Protein AF-A0AAJ0V3W4-F1 (afdb_monomer)

Structure (mmCIF, N/CA/C/O backbone):
data_AF-A0AAJ0V3W4-F1
#
_entry.id   AF-A0AAJ0V3W4-F1
#
loop_
_atom_site.group_PDB
_atom_site.id
_atom_site.type_symbol
_atom_site.label_atom_id
_atom_site.label_alt_id
_atom_site.label_comp_id
_atom_site.label_asym_id
_atom_site.label_entity_id
_atom_site.label_seq_id
_atom_site.pdbx_PDB_ins_code
_atom_site.Cartn_x
_atom_site.Cartn_y
_atom_site.Cartn_z
_atom_site.occupancy
_atom_site.B_iso_or_equiv
_atom_site.auth_seq_id
_atom_site.auth_comp_id
_atom_site.auth_asym_id
_atom_site.auth_atom_id
_atom_site.pdbx_PDB_model_num
ATOM 1 N N . MET A 1 1 ? -8.019 -0.910 -13.884 1.00 58.88 1 MET A N 1
ATOM 2 C CA . MET A 1 1 ? -9.348 -1.458 -13.516 1.00 58.88 1 MET A CA 1
ATOM 3 C C . MET A 1 1 ? -9.257 -2.677 -12.593 1.00 58.88 1 MET A C 1
ATOM 5 O O . MET A 1 1 ? -9.938 -2.670 -11.579 1.00 58.88 1 MET A O 1
ATOM 9 N N . GLY A 1 2 ? -8.389 -3.668 -12.852 1.00 77.44 2 GLY A 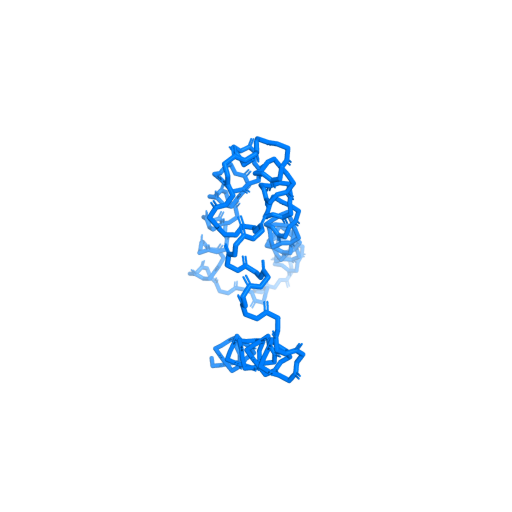N 1
ATOM 10 C CA . GLY A 1 2 ? -8.272 -4.870 -11.999 1.00 77.44 2 GLY A CA 1
ATOM 11 C C . GLY A 1 2 ? -7.929 -4.611 -10.522 1.00 77.44 2 GLY A C 1
ATOM 12 O O . GLY A 1 2 ? -8.570 -5.178 -9.643 1.00 77.44 2 GLY A O 1
ATOM 13 N N . ALA A 1 3 ? -6.996 -3.696 -10.230 1.00 78.00 3 ALA A N 1
ATOM 14 C CA . ALA A 1 3 ? -6.624 -3.367 -8.847 1.00 78.00 3 ALA A CA 1
ATOM 15 C C . ALA A 1 3 ? -7.794 -2.796 -8.024 1.00 78.00 3 ALA A C 1
ATOM 17 O O . ALA A 1 3 ? -7.959 -3.151 -6.862 1.00 78.00 3 ALA A O 1
ATOM 18 N N . ALA A 1 4 ? -8.641 -1.957 -8.628 1.00 84.12 4 ALA A N 1
ATOM 19 C CA . ALA A 1 4 ? -9.801 -1.378 -7.949 1.00 84.12 4 ALA A CA 1
ATOM 20 C C . ALA A 1 4 ? -10.852 -2.446 -7.605 1.00 84.12 4 ALA A C 1
ATOM 22 O O . ALA A 1 4 ? -11.389 -2.450 -6.501 1.00 84.12 4 ALA A O 1
ATOM 23 N N . VAL A 1 5 ? -11.095 -3.387 -8.524 1.00 90.94 5 VAL A N 1
ATOM 24 C CA . VAL A 1 5 ? -12.010 -4.516 -8.295 1.00 90.94 5 VAL A CA 1
ATOM 25 C C . VAL A 1 5 ? -11.475 -5.428 -7.194 1.00 90.94 5 VAL A C 1
ATOM 27 O O . VAL A 1 5 ? -12.218 -5.785 -6.286 1.00 90.94 5 VAL A O 1
ATOM 30 N N . PHE A 1 6 ? -10.180 -5.754 -7.220 1.00 88.38 6 PHE A N 1
ATOM 31 C CA . PHE A 1 6 ? -9.550 -6.550 -6.167 1.00 88.3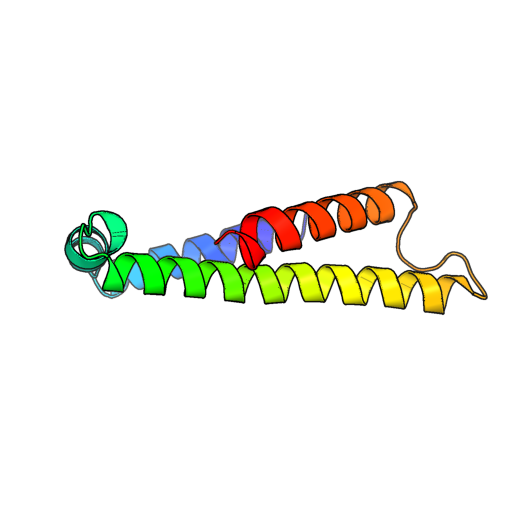8 6 PHE A CA 1
ATOM 32 C C . PHE A 1 6 ? -9.672 -5.881 -4.792 1.00 88.38 6 PHE A C 1
ATOM 34 O O . PHE A 1 6 ? -10.106 -6.517 -3.836 1.00 88.38 6 PHE A O 1
ATOM 41 N N . MET A 1 7 ? -9.374 -4.582 -4.703 1.00 88.50 7 MET A N 1
ATOM 42 C CA . MET A 1 7 ? -9.520 -3.810 -3.464 1.00 88.50 7 MET A CA 1
ATOM 43 C C . MET A 1 7 ? -10.966 -3.806 -2.959 1.00 88.50 7 MET A C 1
ATOM 45 O O . MET A 1 7 ? -11.196 -3.995 -1.767 1.00 88.50 7 MET A O 1
ATOM 49 N N . ALA A 1 8 ? -11.945 -3.644 -3.854 1.00 92.38 8 ALA A N 1
ATOM 50 C CA . ALA A 1 8 ? -13.358 -3.692 -3.492 1.00 92.38 8 ALA A CA 1
ATOM 51 C C . ALA A 1 8 ? -13.765 -5.073 -2.953 1.00 92.38 8 ALA A C 1
ATOM 53 O O . ALA A 1 8 ? -14.455 -5.155 -1.940 1.00 92.38 8 ALA A O 1
ATOM 54 N N . LEU A 1 9 ? -13.299 -6.159 -3.577 1.00 94.62 9 LEU A N 1
ATOM 55 C CA . LEU A 1 9 ? -13.564 -7.523 -3.112 1.00 94.62 9 LEU A CA 1
ATOM 56 C C . LEU A 1 9 ? -12.930 -7.803 -1.746 1.00 94.62 9 LEU A C 1
ATOM 58 O O . LEU A 1 9 ? -13.576 -8.403 -0.891 1.00 94.62 9 LEU A O 1
ATOM 62 N N . VAL A 1 10 ? -11.696 -7.343 -1.519 1.00 92.12 10 VAL A N 1
ATOM 63 C CA . VAL A 1 10 ? -11.027 -7.455 -0.213 1.00 92.12 10 VAL A CA 1
ATOM 64 C C . VAL A 1 10 ? -11.779 -6.652 0.851 1.00 92.12 10 VAL A C 1
ATOM 66 O O . VAL A 1 10 ? -12.025 -7.154 1.943 1.00 92.12 10 VAL A O 1
ATOM 69 N N . ALA A 1 11 ? -12.207 -5.429 0.539 1.00 92.19 11 ALA A N 1
ATOM 70 C CA . ALA A 1 11 ? -12.981 -4.620 1.474 1.00 92.19 11 ALA A CA 1
ATOM 71 C C . ALA A 1 11 ? -14.319 -5.290 1.831 1.00 92.19 11 ALA A C 1
ATOM 73 O O . ALA A 1 11 ? -14.666 -5.402 3.007 1.00 92.19 11 ALA A O 1
ATOM 74 N N . LEU A 1 12 ? -15.045 -5.796 0.830 1.00 95.38 12 LEU A N 1
ATOM 75 C CA . LEU A 1 12 ? -16.313 -6.496 1.034 1.00 95.38 12 LEU A CA 1
ATOM 76 C C . LEU A 1 12 ? -16.137 -7.796 1.823 1.00 95.38 12 LEU A C 1
ATOM 78 O O . LEU A 1 12 ? -16.968 -8.097 2.677 1.00 95.38 12 LEU A O 1
ATOM 82 N N . SER A 1 13 ? -15.063 -8.552 1.587 1.00 93.62 13 SER A N 1
ATOM 83 C CA . SER A 1 13 ? -14.807 -9.794 2.320 1.00 93.62 13 SER A CA 1
ATOM 84 C C . SER A 1 13 ? -14.463 -9.532 3.788 1.00 93.62 13 SER A C 1
ATOM 86 O O . SER A 1 13 ? -14.986 -10.222 4.667 1.00 93.62 13 SER A O 1
ATOM 88 N N . VAL A 1 14 ? -13.676 -8.492 4.086 1.00 92.50 14 VAL A N 1
ATOM 89 C CA . VAL A 1 14 ? -13.371 -8.063 5.462 1.00 92.50 14 VAL A CA 1
ATOM 90 C C . VAL A 1 14 ? -14.635 -7.575 6.175 1.00 92.50 14 VAL A C 1
ATOM 92 O O . VAL A 1 14 ? -14.950 -8.033 7.272 1.00 92.50 14 VAL A O 1
ATOM 95 N N . VAL A 1 15 ? -15.418 -6.697 5.546 1.00 93.12 15 VAL A N 1
ATOM 96 C CA . VAL A 1 15 ? -16.670 -6.189 6.133 1.00 93.12 15 VAL A CA 1
ATOM 97 C C . VAL A 1 15 ? -17.693 -7.315 6.323 1.00 93.12 15 VAL A C 1
ATOM 99 O O . VAL A 1 15 ? -18.347 -7.394 7.368 1.00 93.12 15 VAL A O 1
ATOM 102 N N . GLY A 1 16 ? -17.806 -8.220 5.350 1.00 92.50 16 GLY A N 1
ATOM 103 C CA . GLY A 1 16 ? -18.700 -9.374 5.401 1.00 92.50 16 GLY A CA 1
ATOM 104 C C . GLY A 1 16 ? -18.339 -10.336 6.530 1.00 92.50 16 GLY A C 1
ATOM 105 O O . GLY A 1 16 ? -19.208 -10.718 7.312 1.00 92.50 16 GLY A O 1
ATOM 106 N N . THR A 1 17 ? -17.055 -10.667 6.688 1.00 92.06 17 THR A N 1
ATOM 107 C CA . THR A 1 17 ? -16.587 -11.541 7.778 1.00 92.06 17 THR A CA 1
ATOM 108 C C . THR A 1 17 ? -16.764 -10.903 9.156 1.00 92.06 17 THR A C 1
ATOM 110 O O . THR A 1 17 ? -17.215 -11.579 10.086 1.00 92.06 17 THR A O 1
ATOM 113 N N . LEU A 1 18 ? -16.501 -9.601 9.306 1.00 92.12 18 LEU A N 1
ATOM 114 C CA . LEU A 1 18 ? -16.746 -8.875 10.560 1.00 92.12 18 LEU A CA 1
ATOM 115 C C . LEU A 1 18 ? -18.233 -8.839 10.931 1.00 92.12 18 LEU A C 1
ATOM 117 O O . LEU A 1 18 ? -18.592 -9.011 12.100 1.00 92.12 18 LEU A O 1
ATOM 121 N N . THR A 1 19 ? -19.101 -8.665 9.934 1.00 92.38 19 THR A N 1
ATOM 122 C CA . THR A 1 19 ? -20.556 -8.640 10.121 1.00 92.38 19 THR A CA 1
ATOM 123 C C . THR A 1 19 ? -21.103 -10.023 10.465 1.00 92.38 19 THR A C 1
ATOM 125 O O . THR A 1 19 ? -21.865 -10.152 11.422 1.00 92.38 19 THR A O 1
ATOM 128 N N . TYR A 1 20 ? -20.655 -11.069 9.766 1.00 94.00 20 TYR A N 1
ATOM 129 C CA . TYR A 1 20 ? -21.062 -12.450 10.033 1.00 94.00 20 TYR A CA 1
ATOM 130 C C . TYR A 1 20 ? -20.629 -12.921 11.428 1.00 94.00 20 TYR A C 1
ATOM 132 O O . TYR A 1 20 ? -21.420 -13.493 12.174 1.00 94.00 20 TYR A O 1
ATOM 140 N N . THR A 1 21 ? -19.390 -12.621 11.826 1.00 92.12 21 THR A N 1
ATOM 141 C CA . THR A 1 21 ? -18.854 -13.010 13.142 1.00 92.12 21 THR A CA 1
ATOM 142 C C . THR A 1 21 ? -19.314 -12.103 14.293 1.00 92.12 21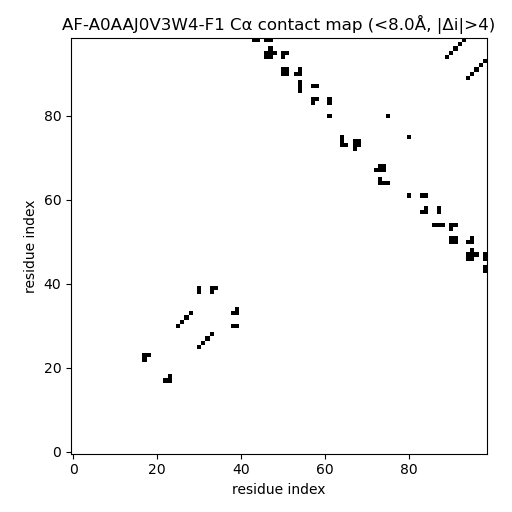 THR A C 1
ATOM 144 O O . THR A 1 21 ? -18.990 -12.384 15.447 1.00 92.12 21 THR A O 1
ATOM 147 N N . LYS A 1 22 ? -20.063 -11.023 14.006 1.00 90.00 22 LYS A N 1
ATOM 148 C CA . LYS A 1 22 ? -20.531 -9.997 14.963 1.00 90.00 22 LYS A CA 1
ATOM 149 C C . LYS A 1 22 ? -19.419 -9.392 15.840 1.00 90.00 22 LYS A C 1
ATOM 151 O O . LYS A 1 22 ? -19.670 -8.953 16.961 1.00 90.00 22 LYS A O 1
ATOM 156 N N . ARG A 1 23 ? -18.182 -9.322 15.334 1.00 91.38 23 ARG A N 1
ATOM 157 C CA . ARG A 1 23 ? -16.997 -8.876 16.101 1.00 91.38 23 ARG A CA 1
ATOM 158 C C . ARG A 1 23 ? -16.755 -7.365 16.103 1.00 91.38 23 ARG A C 1
ATOM 160 O O . ARG A 1 23 ? -15.736 -6.916 16.619 1.00 91.38 23 ARG A O 1
ATOM 167 N N . TRP A 1 24 ? -17.699 -6.571 15.601 1.00 89.75 24 TRP A N 1
ATOM 168 C CA . TRP A 1 24 ? -17.600 -5.107 15.552 1.00 89.75 24 TRP A CA 1
ATOM 169 C C . TRP A 1 24 ? -17.307 -4.463 16.914 1.00 89.75 24 TRP A C 1
ATOM 171 O O . TRP A 1 24 ? -16.409 -3.631 17.014 1.00 89.75 24 TRP A O 1
ATOM 181 N N . LYS A 1 25 ? -18.003 -4.888 17.981 1.00 89.31 25 LYS A N 1
ATOM 182 C CA . LYS A 1 25 ? -17.783 -4.339 19.331 1.00 89.31 25 LYS A CA 1
ATOM 183 C C . LYS A 1 25 ? -16.384 -4.661 19.863 1.00 89.31 25 LYS A C 1
ATOM 185 O O . LYS A 1 25 ? -15.746 -3.783 20.425 1.00 89.31 25 LYS A O 1
ATOM 190 N N . TRP A 1 26 ? -15.912 -5.889 19.641 1.00 91.00 26 TRP A N 1
ATOM 191 C CA . TRP A 1 26 ? -14.577 -6.336 20.047 1.00 91.00 26 TRP A CA 1
ATOM 192 C C . TRP A 1 26 ? -13.474 -5.572 19.312 1.00 91.00 26 TRP A C 1
ATOM 194 O O . TRP A 1 26 ? -12.546 -5.087 19.947 1.00 91.00 26 TRP A O 1
ATOM 204 N N . LEU A 1 27 ? -13.593 -5.408 17.991 1.00 91.12 27 LEU A N 1
ATOM 205 C CA . LEU A 1 27 ? -12.616 -4.653 17.204 1.00 91.12 27 LEU A CA 1
ATOM 206 C C . LEU A 1 27 ? -12.516 -3.198 17.686 1.00 91.12 27 LEU A C 1
ATOM 208 O O . LEU A 1 27 ? -11.414 -2.669 17.829 1.00 91.12 27 LEU A O 1
ATOM 212 N N . TRP A 1 28 ? -13.664 -2.577 17.968 1.00 91.06 28 TRP A N 1
ATOM 213 C CA . TRP A 1 28 ? -13.722 -1.203 18.452 1.00 91.06 28 TRP A CA 1
ATOM 214 C C . TRP A 1 28 ? -13.110 -1.055 19.847 1.00 91.06 28 TRP A C 1
ATOM 216 O O . TRP A 1 28 ? -12.167 -0.289 20.009 1.00 91.06 28 TRP A O 1
ATOM 226 N N . SER A 1 29 ? -13.599 -1.811 20.838 1.00 88.56 29 SER A N 1
ATOM 227 C CA . SER A 1 29 ? -13.198 -1.627 22.238 1.00 88.56 29 SER A CA 1
ATOM 228 C C . SER A 1 29 ? -11.796 -2.141 22.550 1.00 88.56 29 SER A C 1
ATOM 230 O O . SER A 1 29 ? -11.107 -1.552 23.375 1.00 88.56 29 SER A O 1
ATOM 232 N N . GLU A 1 30 ? -11.372 -3.242 21.922 1.00 90.88 30 GLU A N 1
ATOM 233 C CA . GLU A 1 30 ? -10.122 -3.912 22.292 1.00 90.88 30 GLU A CA 1
ATOM 234 C C . GLU A 1 30 ? -8.911 -3.472 21.479 1.00 90.88 30 GLU A C 1
ATOM 236 O O . GLU A 1 30 ? -7.800 -3.608 21.990 1.00 90.88 30 GLU A O 1
ATOM 241 N N . TRP A 1 31 ? -9.098 -2.991 20.246 1.00 90.62 31 TRP A N 1
ATOM 242 C CA . TRP A 1 31 ? -7.993 -2.707 19.324 1.00 90.62 31 TRP A CA 1
ATOM 243 C C . TRP A 1 31 ? -7.994 -1.258 18.854 1.00 90.62 31 TRP A C 1
ATOM 245 O O . TRP A 1 31 ? -7.060 -0.528 19.175 1.00 90.62 31 TRP A O 1
ATOM 255 N N . LEU A 1 32 ? -9.040 -0.822 18.142 1.00 90.81 32 LEU A N 1
ATOM 256 C CA . LEU A 1 32 ? -9.042 0.485 17.470 1.00 90.81 32 LEU A CA 1
ATOM 257 C C . LEU A 1 32 ? -8.935 1.661 18.445 1.00 90.81 32 LEU A C 1
ATOM 259 O O . LEU A 1 32 ? -8.213 2.612 18.166 1.00 90.81 32 LEU A O 1
ATOM 263 N N . THR A 1 33 ? -9.622 1.596 19.587 1.00 93.31 33 THR A N 1
ATOM 264 C CA . THR A 1 33 ? -9.561 2.641 20.622 1.00 93.31 33 THR A CA 1
ATOM 265 C C . THR A 1 33 ? -8.714 2.228 21.827 1.00 93.31 33 THR A C 1
ATOM 267 O O . THR A 1 33 ? -8.913 2.741 22.928 1.00 93.31 33 THR A O 1
ATOM 270 N N . SER A 1 34 ? -7.807 1.262 21.660 1.00 92.31 34 SER A N 1
ATOM 271 C CA . SER A 1 34 ? -6.947 0.799 22.750 1.00 92.31 34 SER A CA 1
ATOM 272 C C . SER A 1 34 ? -5.889 1.843 23.111 1.00 92.31 34 SER A C 1
ATOM 274 O O . SER A 1 34 ? -5.212 2.374 22.238 1.00 92.31 34 SER A O 1
ATOM 276 N N . VAL A 1 35 ?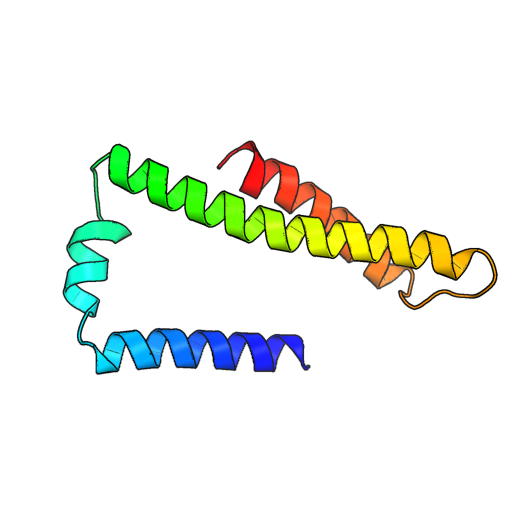 -5.687 2.060 24.412 1.00 94.44 35 VAL A N 1
ATOM 277 C CA . VAL A 1 35 ? -4.595 2.884 24.971 1.00 94.44 35 VAL A CA 1
ATOM 278 C C . VAL A 1 35 ? -3.395 2.054 25.445 1.00 94.44 35 VAL A C 1
ATOM 280 O O . VAL A 1 35 ? -2.371 2.608 25.835 1.00 94.44 35 VAL A O 1
ATOM 283 N N . ASP A 1 36 ? -3.498 0.721 25.415 1.00 95.56 36 ASP A N 1
ATOM 284 C CA . ASP A 1 36 ? -2.399 -0.174 25.786 1.00 95.56 36 ASP A CA 1
ATOM 285 C C . ASP A 1 36 ? -1.280 -0.131 24.731 1.00 95.56 36 ASP A C 1
ATOM 287 O O . ASP A 1 36 ? -1.464 -0.557 23.585 1.00 95.56 36 ASP A O 1
ATOM 291 N N . HIS A 1 37 ? -0.099 0.339 25.141 1.00 94.19 37 HIS A N 1
ATOM 292 C CA . HIS A 1 37 ? 1.089 0.454 24.296 1.00 94.19 37 HIS A CA 1
ATOM 293 C C . HIS A 1 37 ? 1.538 -0.889 23.697 1.00 94.19 37 HIS A C 1
ATOM 295 O O . HIS A 1 37 ? 2.121 -0.908 22.614 1.00 94.19 37 HIS A O 1
ATOM 301 N N . LYS A 1 38 ? 1.246 -2.024 24.350 1.00 94.69 38 LYS A N 1
ATOM 302 C CA . LYS A 1 38 ? 1.563 -3.354 23.809 1.00 94.69 38 LYS A CA 1
ATOM 303 C C . LYS A 1 38 ? 0.705 -3.662 22.589 1.00 94.69 38 LYS A C 1
ATOM 305 O O . LYS A 1 38 ? 1.222 -4.106 21.568 1.00 94.69 38 LYS A O 1
ATOM 310 N N . LYS A 1 39 ? -0.601 -3.395 22.677 1.00 93.31 39 LYS A N 1
ATOM 311 C CA . LYS A 1 39 ? -1.539 -3.603 21.565 1.00 93.31 39 LYS A CA 1
ATOM 312 C C . LYS A 1 39 ? -1.261 -2.643 20.415 1.00 93.31 39 LYS A C 1
ATOM 314 O O . LYS A 1 39 ? -1.273 -3.068 19.263 1.00 93.31 39 LYS A O 1
ATOM 319 N N . ILE A 1 40 ? -0.952 -1.383 20.727 1.00 93.62 40 ILE A N 1
ATOM 320 C CA . ILE A 1 40 ? -0.537 -0.394 19.728 1.00 93.62 40 ILE A CA 1
ATOM 321 C C . ILE A 1 40 ? 0.720 -0.883 18.998 1.00 93.62 40 ILE A C 1
ATOM 323 O O . ILE A 1 40 ? 0.698 -0.966 17.774 1.00 93.62 40 ILE A O 1
ATOM 327 N N . GLY A 1 41 ? 1.760 -1.314 19.721 1.00 93.25 41 GLY A N 1
ATOM 328 C CA . GLY A 1 41 ? 2.979 -1.853 19.107 1.00 93.25 41 GLY A CA 1
ATOM 329 C C . GLY A 1 41 ? 2.717 -3.042 18.174 1.00 93.25 41 GLY A C 1
ATOM 330 O O . GLY A 1 41 ? 3.257 -3.093 17.073 1.00 93.25 41 GLY A O 1
ATOM 331 N N . VAL A 1 42 ? 1.825 -3.963 18.557 1.00 94.75 42 VAL A N 1
ATOM 332 C CA . VAL A 1 42 ? 1.427 -5.084 17.685 1.00 94.75 42 VAL A CA 1
ATOM 333 C C . VAL A 1 42 ? 0.744 -4.590 16.405 1.00 94.75 42 VAL A C 1
ATOM 335 O O . VAL A 1 42 ? 1.051 -5.095 15.328 1.00 94.75 42 VAL A O 1
ATOM 338 N N . MET A 1 43 ? -0.147 -3.597 16.488 1.00 93.75 43 MET A N 1
ATOM 339 C CA . MET A 1 43 ? -0.803 -3.030 15.301 1.00 93.75 43 MET A CA 1
ATOM 340 C C . MET A 1 43 ? 0.202 -2.375 14.345 1.00 93.75 43 MET A C 1
ATOM 342 O O . MET A 1 43 ? 0.102 -2.580 13.137 1.00 93.75 43 MET A O 1
ATOM 346 N N . TYR A 1 44 ? 1.189 -1.649 14.876 1.00 94.56 44 TYR A N 1
ATOM 347 C CA . TYR A 1 44 ? 2.251 -1.035 14.078 1.00 94.56 44 TYR A CA 1
ATOM 348 C C . TYR A 1 44 ? 3.099 -2.082 13.348 1.00 94.56 44 TYR A C 1
ATOM 350 O O . TYR A 1 44 ? 3.247 -2.000 12.130 1.00 94.56 44 TYR A O 1
ATOM 358 N N . ILE A 1 45 ? 3.543 -3.137 14.042 1.00 94.06 45 ILE A N 1
ATOM 359 C CA . ILE A 1 45 ? 4.305 -4.234 13.421 1.00 94.06 45 ILE A CA 1
ATOM 360 C C . ILE A 1 45 ? 3.483 -4.932 12.330 1.00 94.06 45 ILE A C 1
ATOM 362 O O . ILE A 1 45 ? 4.014 -5.254 11.268 1.00 94.06 45 ILE A O 1
ATOM 366 N N . ILE A 1 46 ? 2.182 -5.155 12.553 1.00 94.38 46 ILE A N 1
ATOM 367 C CA . ILE A 1 46 ? 1.300 -5.741 11.533 1.00 94.38 46 ILE A CA 1
ATOM 368 C C . ILE A 1 46 ? 1.278 -4.861 10.277 1.00 94.38 46 ILE A C 1
ATOM 370 O O . ILE A 1 46 ? 1.437 -5.378 9.170 1.00 94.38 46 ILE A O 1
ATOM 374 N N . VAL A 1 47 ? 1.118 -3.543 10.430 1.00 93.75 47 VAL A N 1
ATOM 375 C CA . VAL A 1 47 ? 1.157 -2.605 9.298 1.00 93.75 47 VAL A CA 1
ATOM 376 C C . VAL A 1 47 ? 2.525 -2.635 8.616 1.00 93.75 47 VAL A C 1
ATOM 378 O O . VAL A 1 47 ? 2.573 -2.768 7.394 1.00 93.75 47 VAL A O 1
ATOM 381 N N . ALA A 1 48 ? 3.621 -2.604 9.376 1.00 94.06 48 ALA A N 1
ATOM 382 C CA . ALA A 1 48 ? 4.979 -2.643 8.842 1.00 94.06 48 ALA A CA 1
ATOM 383 C C . ALA A 1 48 ? 5.235 -3.906 8.004 1.00 94.06 48 ALA A C 1
ATOM 385 O O . ALA A 1 48 ? 5.781 -3.817 6.906 1.00 94.06 48 ALA A O 1
ATOM 386 N N . VAL A 1 49 ? 4.781 -5.081 8.455 1.00 94.88 49 VAL A N 1
ATOM 387 C CA . VAL A 1 49 ? 4.917 -6.346 7.708 1.00 94.88 49 VAL A CA 1
ATOM 388 C C . VAL A 1 49 ? 4.064 -6.351 6.436 1.00 94.88 49 VAL A C 1
ATOM 390 O O . VAL A 1 49 ? 4.528 -6.791 5.383 1.00 94.88 49 VAL A O 1
ATOM 393 N N . LEU A 1 50 ? 2.832 -5.837 6.486 1.00 94.12 50 LEU A N 1
ATOM 394 C CA . LEU A 1 50 ? 1.993 -5.712 5.288 1.00 94.12 50 LEU A CA 1
ATOM 395 C C . LEU A 1 50 ? 2.623 -4.760 4.260 1.00 94.12 50 LEU A C 1
ATOM 397 O O . LEU A 1 50 ? 2.619 -5.038 3.058 1.00 94.12 50 LEU A O 1
ATOM 401 N N . MET A 1 51 ? 3.207 -3.664 4.73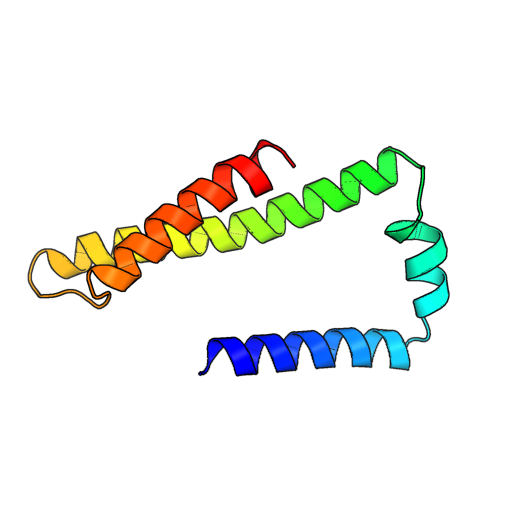7 1.00 94.44 51 MET A N 1
ATOM 402 C CA . MET A 1 51 ? 3.888 -2.673 3.908 1.00 94.44 51 MET A CA 1
ATOM 403 C C . MET A 1 51 ? 5.232 -3.181 3.388 1.00 94.44 51 MET A C 1
ATOM 405 O O . MET A 1 51 ? 5.584 -2.882 2.250 1.00 94.44 51 MET A O 1
ATOM 409 N N . LEU A 1 52 ? 5.925 -4.041 4.138 1.00 94.62 52 LEU A N 1
ATOM 410 C CA . LEU A 1 52 ? 7.106 -4.761 3.669 1.00 94.62 52 LEU A CA 1
ATOM 411 C C . LEU A 1 52 ? 6.767 -5.643 2.467 1.00 94.62 52 LEU A C 1
ATOM 413 O O . LEU A 1 52 ? 7.475 -5.593 1.467 1.00 94.62 52 LEU A O 1
ATOM 417 N N . LEU A 1 53 ? 5.680 -6.420 2.523 1.00 94.75 53 LEU A N 1
ATOM 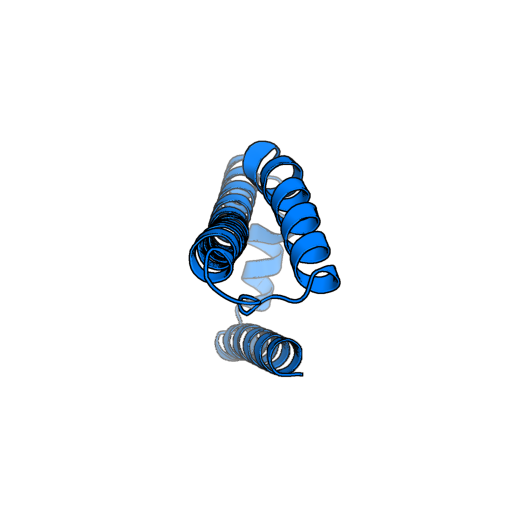418 C CA . LEU A 1 53 ? 5.266 -7.260 1.393 1.00 94.75 53 LEU A CA 1
ATOM 419 C C . LEU A 1 53 ? 4.934 -6.420 0.157 1.00 94.75 53 LEU A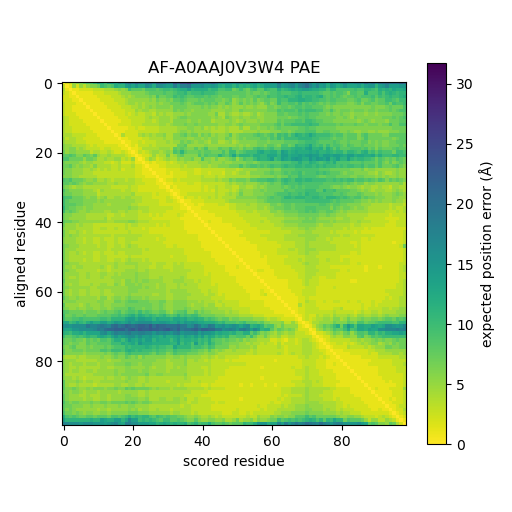 C 1
ATOM 421 O O . LEU A 1 53 ? 5.310 -6.786 -0.958 1.00 94.75 53 LEU A O 1
ATOM 425 N N . ARG A 1 54 ? 4.272 -5.273 0.347 1.00 93.88 54 ARG A N 1
ATOM 426 C CA . ARG A 1 54 ? 3.975 -4.347 -0.749 1.00 93.88 54 ARG A CA 1
ATOM 427 C C . ARG A 1 54 ? 5.246 -3.728 -1.336 1.00 93.88 54 ARG A C 1
ATOM 429 O O . ARG A 1 54 ? 5.444 -3.801 -2.545 1.00 93.88 54 ARG A O 1
ATOM 436 N N . GLY A 1 55 ? 6.116 -3.173 -0.496 1.00 93.81 55 GLY A N 1
ATOM 437 C CA . GLY A 1 55 ? 7.383 -2.581 -0.921 1.00 93.81 55 GLY A CA 1
ATOM 438 C C . GLY A 1 55 ? 8.306 -3.608 -1.579 1.00 93.81 55 GLY A C 1
ATOM 439 O O . GLY A 1 55 ? 8.953 -3.303 -2.578 1.00 93.81 55 GLY A O 1
ATOM 440 N N . PHE A 1 56 ? 8.317 -4.846 -1.087 1.00 94.44 56 PHE A N 1
ATOM 441 C CA . PHE A 1 56 ? 9.058 -5.948 -1.692 1.00 94.44 56 PHE A CA 1
ATOM 442 C C . PHE A 1 56 ? 8.516 -6.315 -3.077 1.00 94.44 56 PHE A C 1
ATOM 444 O O . PHE A 1 56 ? 9.304 -6.480 -4.007 1.00 94.44 56 PHE A O 1
ATOM 451 N N . ALA A 1 57 ? 7.192 -6.383 -3.252 1.00 95.00 57 ALA A N 1
ATOM 452 C CA . ALA A 1 57 ? 6.590 -6.599 -4.566 1.00 95.00 57 ALA A CA 1
ATOM 453 C C . ALA A 1 57 ? 6.994 -5.495 -5.560 1.00 95.00 57 ALA A C 1
ATOM 455 O O . ALA A 1 57 ? 7.397 -5.797 -6.684 1.00 95.00 57 ALA A O 1
ATOM 456 N N . ASP A 1 58 ? 6.975 -4.231 -5.126 1.00 94.00 58 ASP A N 1
ATOM 457 C CA . ASP A 1 58 ? 7.414 -3.093 -5.939 1.00 94.00 58 ASP A CA 1
ATOM 458 C C . ASP A 1 58 ? 8.912 -3.196 -6.302 1.00 94.00 58 ASP A C 1
ATOM 460 O O . ASP A 1 58 ? 9.293 -2.975 -7.453 1.00 94.00 58 ASP A O 1
ATOM 464 N N . ALA A 1 59 ? 9.764 -3.636 -5.368 1.00 94.62 59 ALA A N 1
ATOM 465 C CA . ALA A 1 59 ? 11.188 -3.870 -5.620 1.00 94.62 59 ALA A CA 1
ATOM 466 C C . ALA A 1 59 ? 11.439 -4.984 -6.644 1.00 94.62 59 ALA A C 1
ATOM 468 O O . ALA A 1 59 ? 12.259 -4.819 -7.552 1.00 94.62 59 ALA A O 1
ATOM 469 N N . VAL A 1 60 ? 10.728 -6.108 -6.520 1.00 95.81 60 VAL A N 1
ATOM 470 C CA . VAL A 1 60 ? 10.813 -7.221 -7.474 1.00 95.81 60 VAL A CA 1
ATOM 471 C C . VAL A 1 60 ? 10.382 -6.757 -8.861 1.00 95.81 60 VAL A C 1
ATOM 473 O O . VAL A 1 60 ? 11.083 -7.040 -9.830 1.00 95.81 60 VAL A O 1
ATOM 476 N N . MET A 1 61 ? 9.297 -5.985 -8.967 1.00 93.19 61 MET A N 1
ATOM 477 C CA . MET A 1 61 ? 8.852 -5.438 -10.250 1.00 93.19 61 MET A CA 1
ATOM 478 C C . MET A 1 61 ? 9.910 -4.532 -10.893 1.00 93.19 61 MET A C 1
ATOM 480 O O . MET A 1 61 ? 10.225 -4.689 -12.071 1.00 93.19 61 MET A O 1
ATOM 484 N N . MET A 1 62 ? 10.528 -3.629 -10.129 1.00 94.19 62 MET A N 1
ATOM 485 C CA . MET A 1 62 ? 11.589 -2.769 -10.664 1.00 94.19 62 MET A CA 1
ATOM 486 C C . MET A 1 62 ? 12.803 -3.573 -11.143 1.00 94.19 62 MET A C 1
ATOM 488 O O . MET A 1 62 ? 13.339 -3.318 -12.221 1.00 94.19 62 MET A O 1
ATOM 492 N N . ARG A 1 63 ? 13.226 -4.579 -10.369 1.00 94.44 63 ARG A N 1
ATOM 493 C CA . ARG A 1 63 ? 14.367 -5.436 -10.727 1.00 94.44 63 ARG A CA 1
ATOM 494 C C . ARG A 1 63 ? 14.077 -6.300 -11.953 1.00 94.44 63 ARG A C 1
ATOM 496 O O . ARG A 1 63 ? 14.948 -6.424 -12.810 1.00 94.44 63 ARG A O 1
ATOM 503 N N . LEU A 1 64 ? 12.866 -6.846 -12.070 1.00 93.31 64 LEU A N 1
ATOM 504 C CA . LEU A 1 64 ? 12.437 -7.597 -13.251 1.00 93.31 64 LEU A CA 1
ATOM 505 C C . LEU A 1 64 ? 12.372 -6.707 -14.492 1.00 93.31 64 LEU A C 1
ATOM 507 O O . LEU A 1 64 ? 12.815 -7.131 -15.556 1.00 93.31 64 LEU A O 1
ATOM 511 N N . GLN A 1 65 ? 11.879 -5.471 -14.364 1.00 91.69 65 GLN A N 1
ATOM 512 C CA . GLN A 1 65 ? 11.863 -4.526 -15.479 1.00 91.69 65 GLN A CA 1
ATOM 513 C C . GLN A 1 65 ? 13.275 -4.247 -15.986 1.00 91.69 65 GLN A C 1
ATOM 515 O O . GLN A 1 65 ? 13.506 -4.324 -17.187 1.00 91.69 65 GLN A O 1
ATOM 520 N N . LEU A 1 66 ? 14.227 -3.981 -15.088 1.00 90.75 66 LEU A N 1
ATOM 521 C CA . LEU A 1 66 ? 15.625 -3.744 -15.459 1.00 90.75 66 LEU A CA 1
ATOM 522 C C . LEU A 1 66 ? 16.265 -4.971 -16.130 1.00 90.75 66 LEU A C 1
ATOM 524 O O . LEU A 1 66 ? 17.025 -4.816 -17.081 1.00 90.75 66 LEU A O 1
ATOM 528 N N . ALA A 1 67 ? 15.938 -6.183 -15.671 1.00 91.31 67 ALA A N 1
ATOM 529 C CA . ALA A 1 67 ? 16.444 -7.418 -16.267 1.00 91.31 67 ALA A CA 1
ATOM 530 C C . ALA A 1 67 ? 15.874 -7.675 -17.676 1.00 91.31 67 ALA A C 1
ATOM 532 O O . ALA A 1 67 ? 16.612 -8.048 -18.584 1.00 91.31 67 ALA A O 1
ATOM 533 N N . LEU A 1 68 ? 14.570 -7.458 -17.877 1.00 89.75 68 LEU A N 1
ATOM 534 C CA . LEU A 1 68 ? 13.893 -7.684 -19.161 1.00 89.75 68 LEU A CA 1
ATOM 535 C C . LEU A 1 68 ? 14.157 -6.567 -20.178 1.00 89.75 68 LEU A C 1
ATOM 537 O O . LEU A 1 68 ? 14.193 -6.827 -21.380 1.00 89.75 68 LEU A O 1
ATOM 541 N N . ALA A 1 69 ? 14.381 -5.339 -19.707 1.00 88.88 69 ALA A N 1
ATOM 542 C CA . ALA A 1 69 ? 14.705 -4.198 -20.558 1.00 88.88 69 ALA A CA 1
ATOM 543 C C . ALA A 1 69 ? 16.125 -4.262 -21.156 1.00 88.88 69 ALA A C 1
ATOM 545 O O . ALA A 1 69 ? 16.468 -3.450 -22.009 1.00 88.88 69 ALA A O 1
ATOM 546 N N . TYR A 1 70 ? 16.950 -5.237 -20.753 1.0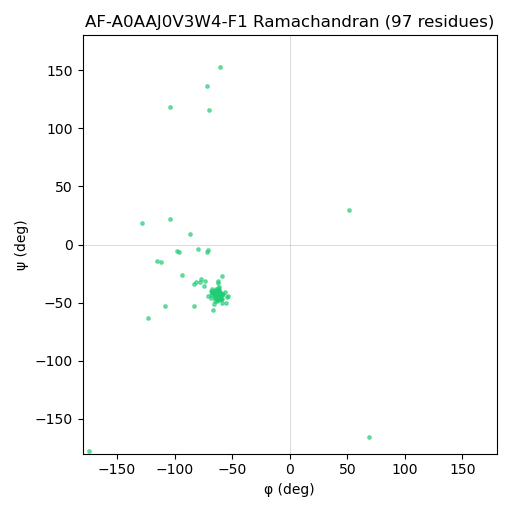0 84.31 70 TYR A N 1
ATOM 547 C CA . TYR A 1 70 ? 18.303 -5.410 -21.288 1.00 84.31 70 TYR A CA 1
ATOM 548 C C . TYR A 1 70 ? 18.323 -5.724 -22.799 1.00 84.31 70 TYR A C 1
ATOM 550 O O . TYR A 1 70 ? 19.228 -5.280 -23.496 1.00 84.31 70 TYR A O 1
ATOM 558 N N . ASN A 1 71 ? 17.317 -6.445 -23.315 1.00 79.31 71 ASN A N 1
ATOM 559 C CA . ASN A 1 71 ? 17.213 -6.846 -24.731 1.00 79.31 71 ASN A CA 1
ATOM 560 C C . ASN A 1 71 ? 15.854 -6.483 -25.375 1.00 79.31 71 ASN A C 1
ATOM 562 O O . ASN A 1 71 ? 15.471 -7.056 -26.394 1.00 79.31 71 ASN A O 1
ATOM 566 N N . GLY A 1 72 ? 15.089 -5.561 -24.787 1.00 83.12 72 GLY A N 1
ATOM 567 C CA . GLY A 1 72 ? 13.769 -5.175 -25.290 1.00 83.12 72 GLY A CA 1
ATOM 568 C C . GLY A 1 72 ? 13.160 -4.003 -24.517 1.00 83.12 72 GLY A C 1
ATOM 569 O O . GLY A 1 72 ? 13.788 -3.481 -23.604 1.00 83.12 72 GLY A O 1
ATOM 570 N N . PRO A 1 73 ? 11.927 -3.578 -24.839 1.00 81.44 73 PRO A N 1
ATOM 571 C CA . PRO A 1 73 ? 11.280 -2.442 -24.171 1.00 81.44 73 PRO A CA 1
ATOM 572 C C . PRO A 1 73 ? 10.843 -2.721 -22.714 1.00 81.44 73 PRO A C 1
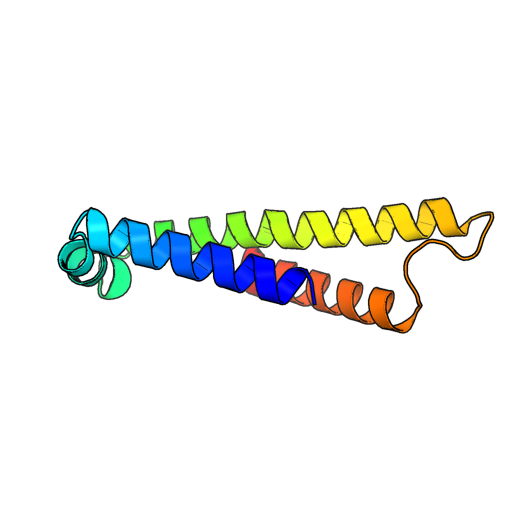ATOM 574 O O . PRO A 1 73 ? 10.375 -1.814 -22.026 1.00 81.44 73 PRO A O 1
ATOM 577 N N . GLY A 1 74 ? 10.986 -3.959 -22.222 1.00 87.19 74 GLY A N 1
ATOM 578 C CA . GLY A 1 74 ? 10.458 -4.389 -20.924 1.00 87.19 74 GLY A CA 1
ATOM 579 C C . GLY A 1 74 ? 8.923 -4.457 -20.902 1.00 87.19 74 GLY A C 1
ATOM 580 O O . GLY A 1 74 ? 8.276 -4.461 -21.947 1.00 87.19 74 GLY A O 1
ATOM 581 N N . TYR A 1 75 ? 8.336 -4.543 -19.706 1.00 89.12 75 TYR A N 1
ATOM 582 C CA . TYR A 1 75 ? 6.884 -4.647 -19.498 1.00 89.12 75 TYR A CA 1
ATOM 583 C C . TYR A 1 75 ? 6.273 -3.443 -18.761 1.00 89.12 75 TYR A C 1
ATOM 585 O O . TYR A 1 75 ? 5.052 -3.285 -18.759 1.00 89.12 75 TYR A O 1
ATOM 593 N N . LEU A 1 76 ? 7.097 -2.588 -18.144 1.00 88.06 76 LEU A N 1
ATOM 594 C CA . LEU A 1 76 ? 6.674 -1.349 -17.492 1.00 88.06 76 LEU A CA 1
ATOM 595 C C . LEU A 1 76 ? 7.022 -0.125 -18.353 1.00 88.06 76 LEU A C 1
ATOM 597 O O . LEU A 1 76 ? 8.202 0.154 -18.569 1.00 88.06 76 LEU A O 1
ATOM 601 N N . PRO A 1 77 ? 6.021 0.654 -18.797 1.00 90.94 77 PRO A N 1
ATOM 602 C CA . PRO A 1 77 ? 6.253 1.971 -19.376 1.00 90.94 77 PRO A CA 1
ATOM 603 C C . PRO A 1 77 ? 6.928 2.928 -18.372 1.00 90.94 77 PRO A C 1
ATOM 605 O O . PRO A 1 77 ? 6.684 2.796 -17.166 1.00 90.94 77 PRO A O 1
ATOM 608 N N . PRO A 1 78 ? 7.691 3.938 -18.837 1.00 89.81 78 PRO A N 1
ATOM 609 C CA . PRO A 1 78 ? 8.442 4.845 -17.963 1.00 89.81 78 PRO A CA 1
ATOM 610 C C . PRO A 1 78 ? 7.590 5.513 -16.877 1.00 89.81 78 PRO A C 1
ATOM 612 O O . PRO A 1 78 ? 7.942 5.476 -15.703 1.00 89.81 78 PRO A O 1
ATOM 615 N N . HIS A 1 79 ? 6.400 6.012 -17.233 1.00 91.50 79 HIS A N 1
ATOM 616 C CA . HIS A 1 79 ? 5.516 6.693 -16.279 1.00 91.50 79 HIS A CA 1
ATOM 617 C C . HIS A 1 79 ? 5.046 5.784 -15.134 1.00 91.50 79 HIS A C 1
ATOM 619 O O . HIS A 1 79 ? 4.800 6.265 -14.031 1.00 91.50 79 HIS A O 1
ATOM 625 N N . HIS A 1 80 ? 4.896 4.478 -15.378 1.00 90.44 80 HIS A N 1
ATOM 626 C CA . HIS A 1 80 ? 4.526 3.522 -14.334 1.00 90.44 80 HIS A CA 1
ATOM 627 C C . HIS A 1 80 ? 5.732 3.063 -13.525 1.00 90.44 80 HIS A C 1
ATOM 629 O O . HIS A 1 80 ? 5.594 2.850 -12.323 1.00 90.44 80 HIS A O 1
ATOM 635 N N . TYR A 1 81 ? 6.905 2.947 -14.147 1.00 92.56 81 TYR A N 1
ATOM 636 C CA . TYR A 1 81 ? 8.135 2.657 -13.420 1.00 92.56 81 TYR A CA 1
ATOM 637 C C . TYR A 1 81 ? 8.439 3.752 -12.388 1.00 92.56 81 TYR A C 1
ATOM 639 O O . TYR A 1 81 ? 8.672 3.437 -11.222 1.00 92.56 81 TYR A O 1
ATOM 647 N N . ASP A 1 82 ? 8.328 5.023 -12.781 1.00 94.12 82 ASP A N 1
ATOM 648 C CA . ASP A 1 82 ? 8.580 6.162 -11.892 1.00 94.12 82 ASP A CA 1
ATOM 649 C C . ASP A 1 82 ? 7.598 6.187 -10.711 1.00 94.12 82 ASP A C 1
ATOM 651 O O . ASP A 1 82 ? 7.999 6.368 -9.562 1.00 94.12 82 ASP A O 1
ATOM 655 N N . GLN A 1 83 ? 6.314 5.907 -10.966 1.00 94.06 83 GLN A N 1
ATOM 656 C CA . GLN A 1 83 ? 5.300 5.788 -9.913 1.00 94.06 83 GLN A CA 1
ATOM 657 C C . GLN A 1 83 ? 5.624 4.667 -8.916 1.00 94.06 83 GLN A C 1
ATOM 659 O O . GLN A 1 83 ? 5.504 4.873 -7.708 1.00 94.06 83 GLN A O 1
ATOM 664 N N . ILE A 1 84 ? 6.041 3.492 -9.404 1.00 94.25 84 ILE A N 1
ATOM 665 C CA . ILE A 1 84 ? 6.398 2.344 -8.558 1.00 94.25 84 ILE A CA 1
ATOM 666 C C . ILE A 1 84 ? 7.659 2.652 -7.745 1.00 94.25 84 ILE A C 1
ATOM 668 O O . ILE A 1 84 ? 7.688 2.371 -6.549 1.00 94.25 84 ILE A O 1
ATOM 672 N N . PHE A 1 85 ? 8.674 3.271 -8.351 1.00 93.75 85 PHE A N 1
ATOM 673 C CA . PHE A 1 85 ? 9.911 3.639 -7.662 1.00 93.75 85 PHE A CA 1
ATOM 674 C C . PHE A 1 85 ? 9.664 4.650 -6.539 1.00 93.75 85 PHE A C 1
ATOM 676 O O . PHE A 1 85 ? 10.115 4.448 -5.408 1.00 93.75 85 PHE A O 1
ATOM 683 N N . THR A 1 86 ? 8.898 5.708 -6.815 1.00 95.25 86 THR A N 1
ATOM 684 C CA . THR A 1 86 ? 8.539 6.695 -5.792 1.00 95.25 86 THR A CA 1
ATOM 685 C C . THR A 1 86 ? 7.698 6.064 -4.681 1.00 95.25 86 THR A C 1
ATOM 687 O O . THR A 1 86 ? 7.992 6.274 -3.503 1.00 95.25 86 THR A O 1
ATOM 690 N N . ALA A 1 87 ? 6.691 5.254 -5.026 1.00 94.81 87 ALA A N 1
ATOM 691 C CA . ALA A 1 87 ? 5.852 4.577 -4.040 1.00 94.81 87 ALA A CA 1
ATOM 692 C C . ALA A 1 87 ? 6.661 3.611 -3.162 1.00 94.81 87 ALA A C 1
ATOM 694 O O . ALA A 1 87 ? 6.506 3.634 -1.943 1.00 94.81 87 ALA A O 1
ATOM 695 N N . HIS A 1 88 ? 7.571 2.830 -3.750 1.00 95.94 88 HIS A N 1
ATOM 696 C CA . HIS A 1 88 ? 8.462 1.931 -3.020 1.00 95.94 88 HIS A CA 1
ATOM 697 C C . HIS A 1 88 ? 9.272 2.681 -1.955 1.00 95.94 88 HIS A C 1
ATOM 699 O O . HIS A 1 88 ? 9.274 2.284 -0.790 1.00 95.94 88 HIS A O 1
ATOM 705 N N . GLY A 1 89 ? 9.916 3.793 -2.329 1.00 92.38 89 GLY A N 1
ATOM 706 C CA . GLY A 1 89 ? 10.705 4.599 -1.393 1.00 92.38 89 GLY A CA 1
ATOM 707 C C . GLY A 1 89 ? 9.869 5.155 -0.237 1.00 92.38 89 GLY A C 1
ATOM 708 O O . GLY A 1 89 ? 10.268 5.052 0.924 1.00 92.38 89 GLY A O 1
ATOM 709 N N . VAL A 1 90 ? 8.677 5.682 -0.539 1.00 95.06 90 VAL A N 1
ATOM 710 C CA . VAL A 1 90 ? 7.757 6.206 0.481 1.00 95.06 90 VAL A CA 1
ATOM 711 C C . VAL A 1 90 ? 7.288 5.095 1.425 1.00 95.06 90 VAL A C 1
ATOM 713 O O . VAL A 1 90 ? 7.303 5.276 2.639 1.00 95.06 90 VAL A O 1
ATOM 716 N N . ILE A 1 91 ? 6.925 3.926 0.894 1.00 95.31 91 ILE A N 1
ATOM 717 C CA . ILE A 1 91 ? 6.458 2.781 1.685 1.00 95.31 91 ILE A CA 1
ATOM 718 C C . ILE A 1 91 ? 7.554 2.279 2.628 1.00 95.31 91 ILE A C 1
ATOM 720 O O . ILE A 1 91 ? 7.307 2.113 3.822 1.00 95.31 91 ILE A O 1
ATOM 724 N N . MET A 1 92 ? 8.774 2.083 2.125 1.00 95.12 92 MET A N 1
ATOM 725 C CA . MET A 1 92 ? 9.856 1.500 2.920 1.00 95.12 92 MET A CA 1
ATOM 726 C C . MET A 1 92 ? 10.313 2.414 4.059 1.00 95.12 92 MET A C 1
ATOM 728 O O . MET A 1 92 ? 10.579 1.930 5.156 1.00 95.12 92 MET A O 1
ATOM 732 N N . ILE A 1 93 ? 10.373 3.729 3.838 1.00 93.19 93 ILE A N 1
ATOM 733 C CA . ILE A 1 93 ? 10.810 4.665 4.880 1.00 93.19 93 ILE A CA 1
ATOM 734 C C . ILE A 1 93 ? 9.659 5.026 5.820 1.00 93.19 93 ILE A C 1
ATOM 736 O O . ILE A 1 93 ? 9.788 4.869 7.031 1.00 93.19 93 ILE A O 1
ATOM 740 N N . PHE A 1 94 ? 8.520 5.479 5.290 1.00 92.31 94 PHE A N 1
ATOM 741 C CA . PHE A 1 94 ? 7.456 6.036 6.129 1.00 92.31 94 PHE A CA 1
ATOM 742 C C . PHE A 1 94 ? 6.560 4.986 6.770 1.00 92.31 94 PHE A C 1
ATOM 744 O O . PHE A 1 94 ? 6.083 5.202 7.878 1.00 92.31 94 PHE A O 1
ATOM 751 N N . PHE A 1 95 ? 6.336 3.861 6.096 1.00 89.06 95 PHE A N 1
ATOM 752 C CA . PHE A 1 95 ? 5.351 2.876 6.534 1.00 89.06 95 PHE A CA 1
ATOM 753 C C . PHE A 1 95 ? 5.959 1.554 7.013 1.00 89.06 95 PHE A C 1
ATOM 755 O O . PHE A 1 95 ? 5.252 0.778 7.649 1.00 89.06 95 PHE A O 1
ATOM 762 N N . MET A 1 96 ? 7.236 1.285 6.719 1.00 92.00 96 MET A N 1
ATOM 763 C CA . MET A 1 96 ? 7.949 0.106 7.222 1.00 92.00 96 MET A CA 1
ATOM 764 C C . MET A 1 96 ? 8.988 0.479 8.283 1.00 92.00 96 MET A C 1
ATOM 766 O O . MET A 1 96 ? 8.946 -0.076 9.371 1.00 92.00 96 MET A O 1
ATOM 770 N N . ALA A 1 97 ? 9.893 1.424 8.005 1.00 84.06 97 ALA A N 1
ATOM 771 C CA . ALA A 1 97 ? 10.981 1.747 8.933 1.00 84.06 97 ALA A CA 1
ATOM 772 C C . ALA A 1 97 ? 10.561 2.629 10.123 1.00 84.06 97 ALA A C 1
ATOM 774 O O . ALA A 1 97 ? 11.154 2.523 11.193 1.00 84.06 97 ALA A O 1
ATOM 775 N N . MET A 1 98 ? 9.581 3.520 9.934 1.00 84.88 98 MET A N 1
ATOM 776 C CA . MET A 1 98 ? 9.090 4.423 10.988 1.00 84.88 98 MET A CA 1
ATOM 777 C C . MET A 1 98 ? 7.840 3.922 11.726 1.00 84.88 98 MET A C 1
ATOM 779 O O . MET A 1 98 ? 7.412 4.580 12.674 1.00 84.88 98 MET A O 1
ATOM 783 N N . ALA A 1 99 ? 7.246 2.812 11.278 1.00 64.75 99 ALA A N 1
ATOM 784 C CA . ALA A 1 99 ? 6.086 2.184 11.909 1.00 64.75 99 ALA A CA 1
ATOM 785 C C . ALA A 1 99 ? 6.532 1.276 13.062 1.00 64.75 99 ALA A C 1
ATOM 787 O O . ALA A 1 99 ? 5.961 1.411 14.165 1.00 64.75 99 ALA A O 1
#

pLDDT: mean 91.07, std 5.66, range [58.88, 95.94]

Sequence (99 aa):
MGAAVFMALVALSVVGTLTYTKRWKWLWSEWLTSVDHKKIGVMYIIVAVLMLLRGFADAVMMRLQLALAYNGPGYLPPHHYDQIFTAHGVIMIFFMAMA

Mean predicted aligned error: 5.29 Å

Secondary structure (DSSP, 8-state):
-HHHHHHHHHHHHHHHHHHHTTTHHHHIIIIIT---HHHHHHHHHHHHHHHHHHHHHHHHHHHHHHHHTTSS--SS-HHHHHHHHHHHHHIIIIIII--

Foldseek 3Di:
DVVVVVVVVVVCVVVVVCVVVVCPVVCVPPAPPDPDPVSVVVVLQVQLVVLVVLLVVLVVQLVQQVVQVPPHNRDDDPVRNVVSVVSSVCSCVPRHVVD

Radius of gyration: 18.14 Å; Cα contacts (8 Å, |Δi|>4): 58; chains: 1; bounding box: 39×20×51 Å

Nearest PDB structures (foldseek):
  5f5p-assembly1_A  TM=2.903E-01  e=7.542E+00  Homo sapiens

Solvent-accessible surface area (backbone atoms only — not comparable to full-atom values): 5409 Å² total; per-residue (Å²): 112,68,69,60,54,52,53,50,52,53,51,48,51,53,52,47,51,39,59,73,69,64,42,58,64,56,48,43,64,67,54,77,68,45,84,52,65,67,61,49,52,52,53,29,50,54,48,17,53,56,34,42,55,51,29,48,52,41,49,51,51,56,53,49,35,60,62,48,37,73,86,46,84,45,84,59,57,69,76,56,46,54,53,42,53,53,49,28,55,49,32,46,50,63,40,33,70,68,74